Protein AF-A0A6A5ALV9-F1 (afdb_monomer_lite)

InterPro domains:
  IPR018783 Transcription factor, enhancer of yellow 2 [MF_03046] (26-113)
  IPR018783 Transcription factor, enhancer of yellow 2 [PF10163] (28-110)
  IPR018783 Transcription factor, enhancer of yellow 2 [PTHR12514] (19-112)
  IPR038212 Transcription factor EnY2 superfamily [G3DSA:1.10.246.140] (18-114)

pLDDT: mean 93.36, std 6.26, range [61.62, 98.62]

Organism: Aphanomyces astaci (NCBI:txid112090)

Secondary structure (DSSP, 8-state):
-HHHHHHHHHHHHHHHHHHHHHHHHHHHHHHHHHHHHTSHHHHHHHHHHHHHHHTSHHHHHHHHHHHHHHHH-GGG--HHHHHHHHHHHHHHTS-HHHHHHHHHHHHHHHHHT-

Foldseek 3Di:
DVVVVVVVVVVVVVVVVVVVVVVVVVVVVVLVVVCVVVVVVVVLVVVLVVVCVVVCLVVVLVVVLVVVCVVCPVVRDDPVNSCVVSVVVSVVPPDVVSVVVSVVSSVVVVVVVD

Structure (mmCIF, N/CA/C/O backbone):
data_AF-A0A6A5ALV9-F1
#
_entry.id   AF-A0A6A5ALV9-F1
#
loop_
_atom_site.group_PDB
_atom_site.id
_atom_site.type_symbol
_atom_site.label_atom_id
_atom_site.label_alt_id
_atom_site.label_comp_id
_atom_site.label_asym_id
_atom_site.label_entity_id
_atom_site.label_seq_id
_atom_site.pdbx_PDB_ins_code
_atom_site.Cartn_x
_atom_site.Cartn_y
_atom_site.Cartn_z
_atom_site.occupancy
_atom_site.B_iso_or_equiv
_atom_site.auth_seq_id
_atom_site.auth_comp_id
_atom_site.auth_asym_id
_atom_site.auth_atom_id
_atom_site.pdbx_PDB_model_num
ATOM 1 N N . MET A 1 1 ? -47.497 -22.832 -5.426 1.00 61.75 1 MET A N 1
ATOM 2 C CA . MET A 1 1 ? -47.108 -22.009 -4.255 1.00 61.75 1 MET A CA 1
ATOM 3 C C . MET A 1 1 ? -45.589 -21.918 -4.064 1.00 61.75 1 MET A C 1
ATOM 5 O O . MET A 1 1 ? -45.129 -20.893 -3.587 1.00 61.75 1 MET A O 1
ATOM 9 N N . GLU A 1 2 ? -44.817 -22.902 -4.531 1.00 77.50 2 GLU A N 1
ATOM 10 C CA . GLU A 1 2 ? -43.340 -22.968 -4.493 1.00 77.50 2 GLU A CA 1
ATOM 11 C C . GLU A 1 2 ? -42.603 -21.731 -5.063 1.00 77.50 2 GLU A C 1
ATOM 13 O O . GLU A 1 2 ? -41.775 -21.126 -4.389 1.00 77.50 2 GLU A O 1
ATOM 18 N N . ILE A 1 3 ? -42.945 -21.286 -6.281 1.00 79.44 3 ILE A N 1
ATOM 19 C CA . ILE A 1 3 ? -42.193 -20.230 -7.000 1.00 79.44 3 ILE A CA 1
ATOM 20 C C . ILE A 1 3 ? -42.217 -18.884 -6.255 1.00 79.44 3 ILE A C 1
ATOM 22 O O . ILE A 1 3 ? -41.217 -18.169 -6.204 1.00 79.44 3 ILE A O 1
ATOM 26 N N . ARG A 1 4 ? -43.349 -18.539 -5.627 1.00 81.81 4 ARG A N 1
ATOM 27 C CA . ARG A 1 4 ? -43.491 -17.291 -4.860 1.00 81.81 4 ARG A CA 1
ATOM 28 C C . ARG A 1 4 ? -42.594 -17.287 -3.621 1.00 81.81 4 ARG A C 1
ATOM 30 O O . ARG A 1 4 ? -42.054 -16.243 -3.271 1.00 81.81 4 ARG A O 1
ATOM 37 N N . TYR A 1 5 ? -42.415 -18.447 -2.991 1.00 82.12 5 TYR A N 1
ATOM 38 C CA . TYR A 1 5 ? -41.562 -18.613 -1.815 1.00 82.12 5 TYR A CA 1
ATOM 39 C C . TYR A 1 5 ? -40.080 -18.447 -2.171 1.00 82.12 5 TYR A C 1
ATOM 41 O O . TYR A 1 5 ? -39.352 -17.741 -1.475 1.00 82.12 5 TYR A O 1
ATOM 49 N N . VAL A 1 6 ? -39.658 -19.013 -3.308 1.00 84.38 6 VAL A N 1
ATOM 50 C CA . VAL A 1 6 ? -38.282 -18.894 -3.820 1.00 84.38 6 VAL A CA 1
ATOM 51 C C . VAL A 1 6 ? -37.928 -17.442 -4.157 1.00 84.38 6 VAL A C 1
ATOM 53 O O . VAL A 1 6 ? -36.862 -16.968 -3.771 1.00 84.38 6 VAL A O 1
ATOM 56 N N . ILE A 1 7 ? -38.830 -16.699 -4.813 1.00 88.69 7 ILE A N 1
ATOM 57 C CA . ILE A 1 7 ? -38.605 -15.278 -5.136 1.00 88.69 7 ILE A CA 1
ATOM 58 C C . ILE A 1 7 ? -38.481 -14.432 -3.860 1.00 88.69 7 ILE A C 1
ATOM 60 O O . ILE A 1 7 ? -37.583 -13.595 -3.762 1.00 88.69 7 ILE A O 1
ATOM 64 N N . ILE A 1 8 ? -39.342 -14.662 -2.863 1.00 87.88 8 ILE A N 1
ATOM 65 C CA . ILE A 1 8 ? -39.287 -13.943 -1.581 1.00 87.88 8 ILE A CA 1
ATOM 66 C C . ILE A 1 8 ? -37.971 -14.238 -0.841 1.00 87.88 8 ILE A C 1
ATOM 68 O O . ILE A 1 8 ? -37.340 -13.309 -0.338 1.00 87.88 8 ILE A O 1
ATOM 72 N N . LEU A 1 9 ? -37.520 -15.498 -0.820 1.00 85.06 9 LEU A N 1
ATOM 73 C CA . LEU A 1 9 ? -36.243 -15.895 -0.215 1.00 85.06 9 LEU A CA 1
ATOM 74 C C . LEU A 1 9 ? -35.040 -15.253 -0.918 1.00 85.06 9 LEU A C 1
ATOM 76 O O . LEU A 1 9 ? -34.176 -14.699 -0.245 1.00 85.06 9 LEU A O 1
ATOM 80 N N . LEU A 1 10 ? -34.993 -15.259 -2.254 1.00 86.25 10 LEU A N 1
ATOM 81 C CA . LEU A 1 10 ? -33.900 -14.636 -3.013 1.00 86.25 10 LEU A CA 1
ATOM 82 C C . LEU A 1 10 ? -33.815 -13.122 -2.776 1.00 86.25 10 LEU A C 1
ATOM 84 O O . LEU A 1 10 ? -32.721 -12.591 -2.581 1.00 86.25 10 LEU A O 1
ATOM 88 N N . LEU A 1 11 ? -34.956 -12.426 -2.733 1.00 90.31 11 LEU A N 1
ATOM 89 C CA . LEU A 1 11 ? -34.998 -10.995 -2.414 1.00 90.31 11 LEU A CA 1
ATOM 90 C C . LEU A 1 11 ? -34.563 -10.720 -0.970 1.00 90.31 11 LEU A C 1
ATOM 92 O O . LEU A 1 11 ? -33.827 -9.764 -0.726 1.00 90.31 11 LEU A O 1
ATOM 96 N N . ALA A 1 12 ? -34.974 -11.559 -0.016 1.00 90.50 12 ALA A N 1
ATOM 97 C CA . ALA A 1 12 ? -34.546 -11.446 1.375 1.00 90.50 12 ALA A CA 1
ATOM 98 C C . ALA A 1 12 ? -33.029 -11.657 1.526 1.00 90.50 12 ALA A C 1
ATOM 100 O O . ALA A 1 12 ? -32.377 -10.873 2.213 1.00 90.50 12 ALA A O 1
ATOM 101 N N . VAL A 1 13 ? -32.455 -12.649 0.836 1.00 88.12 13 VAL A N 1
ATOM 102 C CA . VAL A 1 13 ? -31.006 -12.915 0.820 1.00 88.12 13 VAL A CA 1
ATOM 103 C C . VAL A 1 13 ? -30.239 -11.765 0.171 1.00 88.12 13 VAL A C 1
ATOM 105 O O . VAL A 1 13 ? -29.276 -11.271 0.752 1.00 88.12 13 VAL A O 1
ATOM 108 N N . SER A 1 14 ? -30.681 -11.282 -0.993 1.00 91.56 14 SER A N 1
ATOM 109 C CA . SER A 1 14 ? -30.058 -10.138 -1.670 1.00 91.56 14 SER A CA 1
ATOM 110 C C . SER A 1 14 ? -30.093 -8.874 -0.800 1.00 91.56 14 SER A C 1
ATOM 112 O O . SER A 1 14 ? -29.088 -8.173 -0.670 1.00 91.56 14 SER A O 1
ATOM 114 N N . ARG A 1 15 ? -31.217 -8.620 -0.116 1.00 91.94 15 ARG A N 1
ATOM 115 C CA . ARG A 1 15 ? -31.358 -7.506 0.829 1.00 91.94 15 ARG A CA 1
ATOM 116 C C . ARG A 1 15 ? -30.451 -7.664 2.048 1.00 91.94 15 ARG A C 1
ATOM 118 O O . ARG A 1 15 ? -29.815 -6.691 2.443 1.00 91.94 15 ARG A O 1
ATOM 125 N N . ALA A 1 16 ? -30.376 -8.860 2.630 1.00 88.50 16 ALA A N 1
ATOM 126 C CA . ALA A 1 16 ? -29.496 -9.149 3.760 1.00 88.50 16 ALA A CA 1
ATOM 127 C C . ALA A 1 16 ? -28.020 -8.955 3.382 1.00 88.50 16 ALA A C 1
ATOM 129 O O . ALA A 1 16 ? -27.285 -8.298 4.118 1.00 88.50 16 ALA A O 1
ATOM 130 N N . TYR A 1 17 ? -27.618 -9.432 2.200 1.00 87.75 17 TYR A N 1
ATOM 131 C CA . TYR A 1 17 ? -26.286 -9.208 1.642 1.00 87.75 17 TYR A CA 1
ATOM 132 C C . TYR A 1 17 ? -25.993 -7.712 1.454 1.00 87.75 17 TYR A C 1
ATOM 134 O O . TYR A 1 17 ? -24.953 -7.224 1.891 1.00 87.75 17 TYR A O 1
ATOM 142 N N . GLY A 1 18 ? -26.936 -6.954 0.882 1.00 88.94 18 GLY A N 1
ATOM 143 C CA . GLY A 1 18 ? -26.812 -5.502 0.736 1.00 88.94 18 GLY A CA 1
ATOM 144 C C . GLY A 1 18 ? -26.663 -4.776 2.078 1.00 88.94 18 GLY A C 1
ATOM 145 O O . GLY A 1 18 ? -25.807 -3.908 2.220 1.00 88.94 18 GLY A O 1
ATOM 146 N N . GLN A 1 19 ? -27.440 -5.164 3.093 1.00 87.38 19 GLN A N 1
ATOM 147 C CA . GLN A 1 19 ? -27.332 -4.594 4.440 1.00 87.38 19 GLN A CA 1
ATOM 148 C C . GLN A 1 19 ? -26.020 -4.957 5.144 1.00 87.38 19 GLN A C 1
ATOM 150 O O . GLN A 1 19 ? -25.473 -4.134 5.873 1.00 87.38 19 GLN A O 1
ATOM 155 N N . GLN A 1 20 ? -25.521 -6.183 4.963 1.00 88.44 20 GLN A N 1
ATOM 156 C CA . GLN A 1 20 ? -24.223 -6.594 5.495 1.00 88.44 20 GLN A CA 1
ATOM 157 C C . GLN A 1 20 ? -23.096 -5.783 4.857 1.00 88.44 20 GLN A C 1
ATOM 159 O O . GLN A 1 20 ? -22.292 -5.206 5.579 1.00 88.44 20 GLN A O 1
ATOM 164 N N . LYS A 1 21 ? -23.109 -5.640 3.529 1.00 90.62 21 LYS A N 1
ATOM 165 C CA . LYS A 1 21 ? -22.128 -4.833 2.802 1.00 90.62 21 LYS A CA 1
ATOM 166 C C . LYS A 1 21 ? -22.086 -3.383 3.296 1.00 90.62 21 LYS A C 1
ATOM 168 O O . LYS A 1 21 ? -21.003 -2.866 3.543 1.00 90.62 21 LYS A O 1
ATOM 173 N N . LEU A 1 22 ? -23.249 -2.757 3.498 1.00 91.81 22 LEU A N 1
ATOM 174 C CA . LEU A 1 22 ? -23.333 -1.391 4.032 1.00 91.81 22 LEU A CA 1
ATOM 175 C C . LEU A 1 22 ? -22.745 -1.282 5.446 1.00 91.81 22 LEU A C 1
ATOM 177 O O . LEU A 1 22 ? -22.014 -0.339 5.733 1.00 91.81 22 LEU A O 1
ATOM 181 N N . ARG A 1 23 ? -23.024 -2.253 6.325 1.00 91.69 23 ARG A N 1
ATOM 182 C CA . ARG A 1 23 ? -22.420 -2.293 7.668 1.00 91.69 23 ARG A CA 1
ATOM 183 C C . ARG A 1 23 ? -20.904 -2.453 7.602 1.00 91.69 23 ARG A C 1
ATOM 185 O O . ARG A 1 23 ? -20.194 -1.744 8.306 1.00 91.69 23 ARG A O 1
ATOM 192 N N . ASP A 1 24 ? -20.406 -3.335 6.740 1.00 92.56 24 ASP A N 1
ATOM 193 C CA . ASP A 1 24 ? -18.967 -3.545 6.564 1.00 92.56 24 ASP A CA 1
ATOM 194 C C . ASP A 1 24 ? -18.272 -2.274 6.047 1.00 92.56 24 ASP A C 1
ATOM 196 O O . ASP A 1 24 ? -17.162 -1.955 6.470 1.00 92.56 24 ASP A O 1
ATOM 200 N N . GLU A 1 25 ? -18.919 -1.529 5.146 1.00 94.31 25 GLU A N 1
ATOM 201 C CA . GLU A 1 25 ? -18.439 -0.232 4.654 1.00 94.31 25 GLU A CA 1
ATOM 202 C C . GL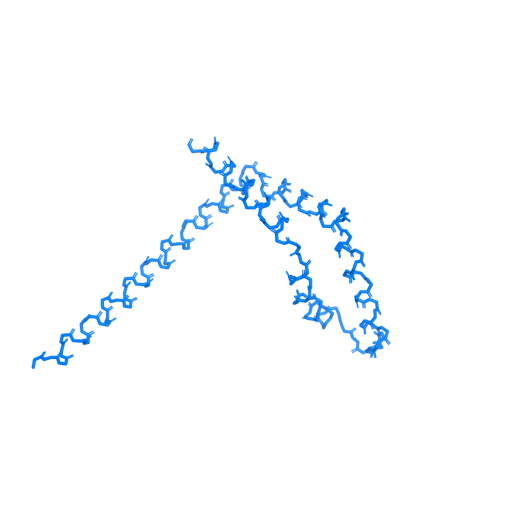U A 1 25 ? -18.400 0.820 5.773 1.00 94.31 25 GLU A C 1
ATOM 204 O O . GLU A 1 25 ? -17.366 1.462 5.959 1.00 94.31 25 GLU A O 1
ATOM 209 N N . GLN A 1 26 ? -19.456 0.923 6.586 1.00 93.50 26 GLN A N 1
ATOM 210 C CA . GLN A 1 26 ? -19.512 1.835 7.738 1.00 93.50 26 GLN A CA 1
ATOM 211 C C . GLN A 1 26 ? -18.435 1.531 8.788 1.00 93.50 26 GLN A C 1
ATOM 213 O O . GLN A 1 26 ? -17.806 2.443 9.333 1.00 93.50 26 GLN A O 1
ATOM 218 N N . VAL A 1 27 ? -18.185 0.249 9.068 1.00 92.06 27 VAL A N 1
ATOM 219 C CA . VAL A 1 27 ? -17.123 -0.171 9.993 1.00 92.06 27 VAL A CA 1
ATOM 220 C C . VAL A 1 27 ? -15.749 0.205 9.436 1.00 92.06 27 VAL A C 1
ATOM 222 O O . VAL A 1 27 ? -14.926 0.766 10.161 1.00 92.06 27 VAL A O 1
ATOM 225 N N . LYS A 1 28 ? -15.500 -0.045 8.144 1.00 92.56 28 LYS A N 1
ATOM 226 C CA . LYS A 1 28 ? -14.241 0.339 7.482 1.00 92.56 28 LYS A CA 1
ATOM 227 C C . LYS A 1 28 ? -14.006 1.844 7.521 1.00 92.56 28 LYS A C 1
ATOM 229 O O . LYS A 1 28 ? -12.883 2.270 7.784 1.00 92.56 28 LYS A O 1
ATOM 234 N N . GLU A 1 29 ? -15.042 2.636 7.266 1.00 95.00 29 GLU A N 1
ATOM 235 C CA . GLU A 1 29 ? -14.964 4.094 7.309 1.00 95.00 29 GLU A CA 1
ATOM 236 C C . GLU A 1 29 ? -14.630 4.588 8.718 1.00 95.00 29 GLU A C 1
ATOM 238 O O . GLU A 1 29 ? -13.679 5.350 8.888 1.00 95.00 29 GLU A O 1
ATOM 243 N N . THR A 1 30 ? -15.317 4.060 9.733 1.00 93.94 30 THR A N 1
ATOM 244 C CA . THR A 1 30 ? -15.071 4.388 11.146 1.00 93.94 30 THR A CA 1
ATOM 245 C C . THR A 1 30 ? -13.633 4.065 11.564 1.00 93.94 30 THR A C 1
ATOM 247 O O . THR A 1 30 ? -12.957 4.886 12.185 1.00 93.94 30 THR A O 1
ATOM 250 N N . ILE A 1 31 ? -13.128 2.886 11.184 1.00 94.00 31 ILE A N 1
ATOM 251 C CA . ILE A 1 31 ? -11.738 2.477 11.437 1.00 94.00 31 ILE A CA 1
ATOM 252 C C . ILE A 1 31 ? -10.754 3.426 10.744 1.00 94.00 31 ILE A C 1
ATOM 254 O O . ILE A 1 31 ? -9.794 3.881 11.366 1.00 94.00 31 ILE A O 1
ATOM 258 N N . ASN A 1 32 ? -10.977 3.736 9.463 1.00 94.38 32 ASN A N 1
ATOM 259 C CA . ASN A 1 32 ? -10.098 4.625 8.706 1.00 94.38 32 ASN A CA 1
ATOM 260 C C . ASN A 1 32 ? -10.088 6.041 9.296 1.00 94.38 32 ASN A C 1
ATOM 262 O O . ASN A 1 32 ? -9.015 6.628 9.400 1.00 94.38 32 ASN A O 1
ATOM 266 N N . GLN A 1 33 ? -11.240 6.561 9.726 1.00 95.94 33 GLN A N 1
ATOM 267 C CA . GLN A 1 33 ? -11.326 7.869 10.371 1.00 95.94 33 GLN A CA 1
ATOM 268 C C . GLN A 1 33 ? -10.502 7.900 11.661 1.00 95.94 33 GLN A C 1
ATOM 270 O O . GLN A 1 33 ? -9.646 8.766 11.826 1.00 95.94 33 GLN A O 1
ATOM 275 N N . LYS A 1 34 ? -10.660 6.884 12.514 1.00 95.00 34 LYS A N 1
ATOM 276 C CA . LYS A 1 34 ? -9.903 6.754 13.763 1.00 95.00 34 LYS A CA 1
ATOM 277 C C . LYS A 1 34 ? -8.391 6.689 13.537 1.00 95.00 34 LYS A C 1
ATOM 279 O O . LYS A 1 34 ? -7.637 7.324 14.265 1.00 95.00 34 LYS A O 1
ATOM 284 N N . LEU A 1 35 ? -7.948 5.945 12.520 1.00 95.38 35 LEU A N 1
ATOM 285 C CA . LEU A 1 35 ? -6.534 5.861 12.133 1.00 95.38 35 LEU A CA 1
ATOM 286 C C . LEU A 1 35 ? -5.985 7.197 11.609 1.00 95.38 35 LEU A C 1
ATOM 288 O O . LEU A 1 35 ? -4.800 7.476 11.776 1.00 95.38 35 LEU A O 1
ATOM 292 N N . ILE A 1 36 ? -6.810 7.998 10.929 1.00 96.69 36 ILE A N 1
ATOM 293 C CA . ILE A 1 36 ? -6.416 9.320 10.426 1.00 96.69 36 ILE A CA 1
ATOM 294 C C . ILE A 1 36 ? -6.290 10.305 11.587 1.00 96.69 36 ILE A C 1
ATOM 296 O O . ILE A 1 36 ? -5.251 10.945 11.725 1.00 96.69 36 ILE A O 1
ATOM 300 N N . GLU A 1 37 ? -7.324 10.412 12.419 1.00 96.38 37 GLU A N 1
ATOM 301 C CA . GLU A 1 37 ? -7.399 11.397 13.503 1.00 96.38 37 GLU A CA 1
ATOM 302 C C . GLU A 1 37 ? -6.336 11.172 14.580 1.00 96.38 37 GLU A C 1
ATOM 304 O O . GLU A 1 37 ? -5.806 12.134 15.130 1.00 96.38 37 GLU A O 1
ATOM 309 N N . SER A 1 38 ? -5.968 9.916 14.846 1.00 96.56 38 SER A N 1
ATOM 310 C CA . SER A 1 38 ? -4.885 9.587 15.778 1.00 96.56 38 SER A CA 1
ATOM 311 C C . SER A 1 38 ? -3.480 9.805 15.202 1.00 96.56 38 SER A C 1
ATOM 313 O O . SER A 1 38 ? -2.498 9.682 15.932 1.00 96.56 38 SER A O 1
ATOM 315 N N . GLY A 1 39 ? -3.354 10.061 13.895 1.00 96.69 39 GLY A N 1
ATOM 316 C CA . GLY A 1 39 ? -2.072 10.075 13.182 1.00 96.69 39 GLY A CA 1
ATOM 317 C C . GLY A 1 39 ? -1.470 8.683 12.933 1.00 96.69 39 GLY A C 1
ATOM 318 O O . GLY A 1 39 ? -0.438 8.562 12.268 1.00 96.69 39 GLY A O 1
ATOM 319 N N . GLU A 1 40 ? -2.123 7.616 13.399 1.00 97.25 40 GLU A N 1
ATOM 320 C CA . GLU A 1 40 ? -1.633 6.240 13.290 1.00 97.25 40 GLU A CA 1
ATOM 321 C C . GLU A 1 40 ? -1.479 5.791 11.834 1.00 97.25 40 GLU A C 1
ATOM 323 O O . GLU A 1 40 ? -0.550 5.060 11.492 1.00 97.25 40 GLU A O 1
ATOM 328 N N . LYS A 1 41 ? -2.342 6.280 10.938 1.00 96.62 41 LYS A N 1
ATOM 329 C CA . LYS A 1 41 ? -2.251 6.006 9.500 1.00 96.62 41 LYS A CA 1
ATOM 330 C C . LYS A 1 41 ? -0.897 6.407 8.920 1.00 96.62 41 LYS A C 1
ATOM 332 O O . LYS A 1 41 ? -0.344 5.663 8.111 1.00 96.62 41 LYS A O 1
ATOM 337 N N . GLU A 1 42 ? -0.370 7.563 9.314 1.00 98.00 42 GLU A N 1
ATOM 338 C CA . GLU A 1 42 ? 0.912 8.046 8.800 1.00 98.00 42 GLU A CA 1
ATOM 339 C C . GLU A 1 42 ? 2.078 7.262 9.413 1.00 98.00 42 GLU A C 1
ATOM 341 O O . GLU A 1 42 ? 3.002 6.864 8.705 1.00 98.00 42 GLU A O 1
ATOM 346 N N . ARG A 1 43 ? 1.976 6.904 10.700 1.00 98.19 43 ARG A N 1
ATOM 347 C CA . ARG A 1 43 ? 2.938 6.010 11.362 1.00 98.19 43 ARG A CA 1
ATOM 348 C C . ARG A 1 43 ? 3.011 4.640 10.680 1.00 98.19 43 ARG A C 1
ATOM 350 O O . ARG A 1 43 ? 4.100 4.147 10.391 1.00 98.19 43 ARG A O 1
ATOM 357 N N . LEU A 1 44 ? 1.861 4.030 10.384 1.00 98.12 44 LEU A N 1
ATOM 358 C CA . LEU A 1 44 ? 1.774 2.742 9.689 1.00 98.12 44 LEU A CA 1
ATOM 359 C C . LEU A 1 44 ? 2.315 2.822 8.257 1.00 98.12 44 LEU A C 1
ATOM 361 O O . LEU A 1 44 ? 2.979 1.890 7.805 1.00 98.12 44 LEU A O 1
ATOM 365 N N . LYS A 1 45 ? 2.069 3.930 7.548 1.00 98.00 45 LYS A N 1
ATOM 366 C CA . LYS A 1 45 ? 2.651 4.175 6.222 1.00 98.00 45 LYS A CA 1
ATOM 367 C C . LYS A 1 45 ? 4.173 4.208 6.260 1.00 98.00 45 LYS A C 1
ATOM 369 O O . LYS A 1 45 ? 4.797 3.586 5.403 1.00 98.00 45 LYS A O 1
ATOM 374 N N . GLU A 1 46 ? 4.760 4.899 7.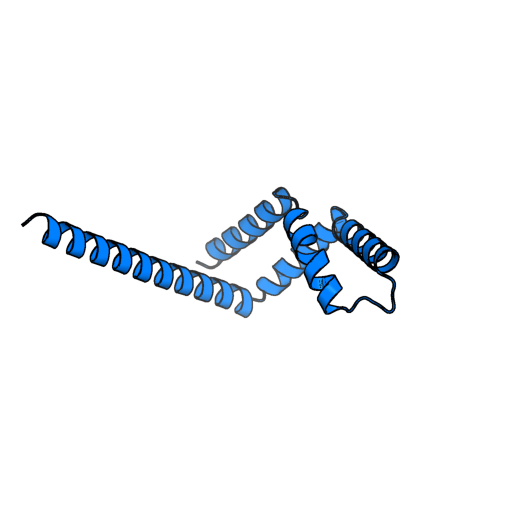233 1.00 98.50 46 GLU A N 1
ATOM 375 C CA . GLU A 1 46 ? 6.216 4.983 7.359 1.00 98.50 46 GLU A CA 1
ATOM 376 C C . GLU A 1 46 ? 6.828 3.617 7.697 1.00 98.50 46 GLU A C 1
ATOM 378 O O . GLU A 1 46 ? 7.782 3.193 7.048 1.00 98.50 46 GLU A O 1
ATOM 383 N N . ILE A 1 47 ? 6.214 2.861 8.614 1.00 98.44 47 ILE A N 1
ATOM 384 C CA . ILE A 1 47 ? 6.638 1.486 8.931 1.00 98.44 47 ILE A CA 1
ATOM 385 C C . ILE A 1 47 ? 6.580 0.590 7.686 1.00 98.44 47 ILE A C 1
AT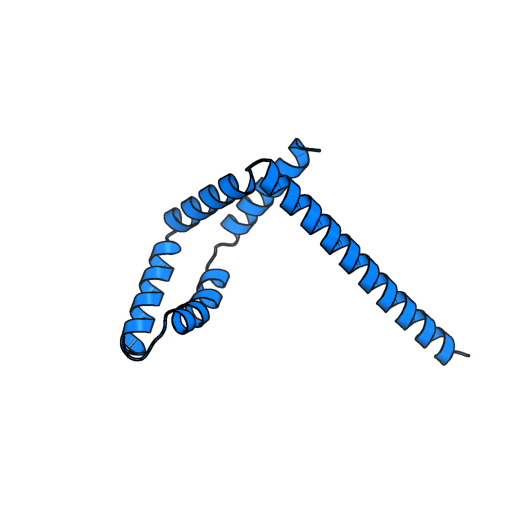OM 387 O O . ILE A 1 47 ? 7.530 -0.139 7.396 1.00 98.44 47 ILE A O 1
ATOM 391 N N . LEU A 1 48 ? 5.479 0.641 6.927 1.00 98.44 48 LEU A N 1
ATOM 392 C CA . LEU A 1 48 ? 5.346 -0.127 5.690 1.00 98.44 48 LEU A CA 1
ATOM 393 C C . LEU A 1 48 ? 6.424 0.275 4.678 1.00 98.44 48 LEU A C 1
ATOM 395 O O . LEU A 1 48 ? 7.050 -0.591 4.070 1.00 98.44 48 LEU A O 1
ATOM 399 N N . ARG A 1 49 ? 6.669 1.579 4.509 1.00 98.38 49 ARG A N 1
ATOM 400 C CA . ARG A 1 49 ? 7.703 2.095 3.609 1.00 98.38 49 ARG A CA 1
ATOM 401 C C . ARG A 1 49 ? 9.084 1.561 3.984 1.00 98.38 49 ARG A C 1
ATOM 403 O O . ARG A 1 49 ? 9.791 1.100 3.092 1.00 98.38 49 ARG A O 1
ATOM 410 N N . GLN A 1 50 ? 9.449 1.590 5.265 1.00 98.62 50 GLN A N 1
ATOM 411 C CA . GLN A 1 50 ? 10.722 1.057 5.759 1.00 98.62 50 GLN A CA 1
ATOM 412 C C . GLN A 1 50 ? 10.847 -0.436 5.459 1.00 98.62 50 GLN A C 1
ATOM 414 O O . GLN A 1 50 ? 11.804 -0.847 4.809 1.00 98.62 50 GLN A O 1
ATOM 419 N N . LYS A 1 51 ? 9.823 -1.230 5.785 1.00 98.50 51 LYS A N 1
ATOM 420 C CA . LYS A 1 51 ? 9.813 -2.676 5.512 1.00 98.50 51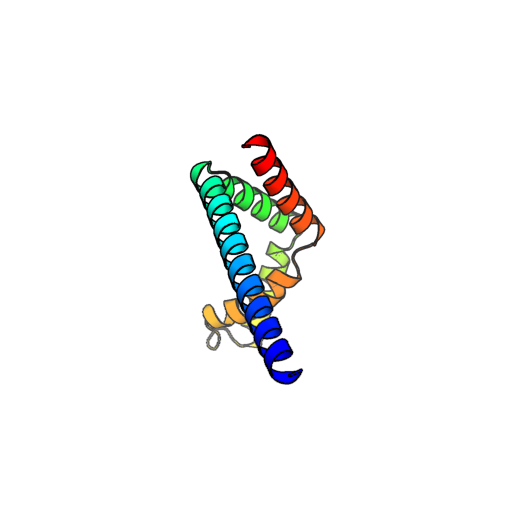 LYS A CA 1
ATOM 421 C C . LYS A 1 51 ? 9.952 -3.009 4.027 1.00 98.50 51 LYS A C 1
ATOM 423 O O . LYS A 1 51 ? 10.667 -3.942 3.680 1.00 98.50 51 LYS A O 1
ATOM 428 N N . LEU A 1 52 ? 9.294 -2.249 3.146 1.00 98.44 52 LEU A N 1
ATOM 429 C CA . LEU A 1 52 ? 9.406 -2.425 1.691 1.00 98.44 52 LEU A CA 1
ATOM 430 C C . LEU A 1 52 ? 10.786 -2.024 1.144 1.00 98.44 52 LEU A C 1
ATOM 432 O O . LEU A 1 52 ? 11.205 -2.517 0.097 1.00 98.44 52 LEU A O 1
ATOM 436 N N . VAL A 1 53 ? 11.498 -1.120 1.818 1.00 98.38 53 VAL A N 1
ATOM 437 C CA . VAL A 1 53 ? 12.899 -0.819 1.497 1.00 98.38 53 VAL A CA 1
ATOM 438 C C . VAL A 1 53 ? 13.800 -1.950 1.987 1.00 98.38 53 VAL A C 1
ATOM 440 O O . VAL A 1 53 ? 14.581 -2.480 1.206 1.00 98.38 53 VAL A O 1
ATOM 443 N N . GLU A 1 54 ? 13.656 -2.355 3.247 1.00 98.19 54 GLU A N 1
ATOM 444 C CA . GLU A 1 54 ? 14.491 -3.370 3.898 1.00 98.19 54 GLU A CA 1
ATOM 445 C C . GLU A 1 54 ? 14.398 -4.743 3.229 1.00 98.19 54 GLU A C 1
ATOM 447 O O . GLU A 1 54 ? 15.407 -5.429 3.092 1.00 98.19 54 GLU A O 1
ATOM 452 N N . CYS A 1 55 ? 13.209 -5.145 2.768 1.00 97.75 55 CYS A N 1
ATOM 453 C CA . CYS A 1 55 ? 13.038 -6.414 2.057 1.00 97.75 55 CYS A CA 1
ATOM 454 C C . CYS A 1 55 ? 13.447 -6.355 0.574 1.00 97.75 55 CYS A C 1
ATOM 456 O O . CYS A 1 55 ? 13.305 -7.350 -0.134 1.00 97.75 55 CYS A O 1
ATOM 458 N N . GLY A 1 56 ? 13.923 -5.203 0.088 1.00 98.31 56 GLY A N 1
ATOM 459 C CA . GLY A 1 56 ? 14.371 -5.012 -1.293 1.00 98.31 56 GLY A CA 1
ATOM 460 C C . GLY A 1 56 ? 13.255 -4.764 -2.314 1.00 98.31 56 GLY A C 1
ATOM 461 O O . GLY A 1 56 ? 13.551 -4.542 -3.489 1.00 98.31 56 GLY A O 1
ATOM 462 N N . TRP A 1 57 ? 11.981 -4.729 -1.900 1.00 98.44 57 TRP A N 1
ATOM 463 C CA . TRP A 1 57 ? 10.843 -4.515 -2.807 1.00 98.44 57 TRP A CA 1
ATOM 464 C C . TRP A 1 57 ? 10.969 -3.206 -3.596 1.00 98.44 57 TRP A C 1
ATOM 466 O O . TRP A 1 57 ? 10.715 -3.172 -4.800 1.00 98.44 57 TRP A O 1
ATOM 476 N N . ARG A 1 58 ? 11.410 -2.119 -2.946 1.00 97.56 58 ARG A N 1
ATOM 477 C CA . ARG A 1 58 ? 11.585 -0.819 -3.619 1.00 97.56 58 ARG A CA 1
ATOM 478 C C . ARG A 1 58 ? 12.599 -0.897 -4.763 1.00 97.56 58 ARG A C 1
ATOM 480 O O . ARG A 1 58 ? 12.380 -0.286 -5.811 1.00 97.56 58 ARG A O 1
ATOM 487 N N . ASP A 1 59 ? 13.692 -1.624 -4.562 1.00 97.94 59 ASP A N 1
ATOM 488 C CA . ASP A 1 59 ? 14.738 -1.770 -5.570 1.00 97.94 59 ASP A CA 1
ATOM 489 C C . ASP A 1 59 ? 14.299 -2.708 -6.696 1.00 97.94 59 ASP A C 1
ATOM 491 O O . ASP A 1 59 ? 14.519 -2.380 -7.863 1.00 97.94 59 ASP A O 1
ATOM 495 N N . GLU A 1 60 ? 13.588 -3.798 -6.380 1.00 97.44 60 GLU A N 1
ATOM 496 C CA . GLU A 1 60 ? 12.950 -4.665 -7.382 1.00 97.44 60 GLU A CA 1
ATOM 497 C C . GLU A 1 60 ? 12.022 -3.852 -8.294 1.00 97.44 60 GLU A C 1
ATOM 499 O O . GLU A 1 60 ? 12.154 -3.904 -9.519 1.00 97.44 60 GLU A O 1
ATOM 504 N N . MET A 1 61 ? 11.126 -3.044 -7.714 1.00 97.19 61 MET A N 1
ATOM 505 C CA . MET A 1 61 ? 10.203 -2.220 -8.497 1.00 97.19 61 MET A CA 1
ATOM 506 C C . MET A 1 61 ? 10.947 -1.203 -9.349 1.00 97.19 61 MET A C 1
ATOM 508 O O . MET A 1 61 ? 10.644 -1.059 -10.529 1.00 97.19 61 MET A O 1
ATOM 512 N N . ARG A 1 62 ? 11.974 -0.546 -8.799 1.00 96.38 62 ARG A N 1
ATOM 513 C CA . ARG A 1 62 ? 12.798 0.402 -9.557 1.00 96.38 62 ARG A CA 1
ATOM 514 C C . ARG A 1 62 ? 13.499 -0.260 -10.744 1.00 96.38 62 ARG A C 1
ATOM 516 O O . ARG A 1 62 ? 13.594 0.361 -11.801 1.00 96.38 62 ARG A O 1
ATOM 523 N N . MET A 1 63 ? 14.024 -1.474 -10.578 1.00 97.00 63 MET A N 1
ATOM 524 C CA . MET A 1 63 ? 14.641 -2.224 -11.676 1.00 97.00 63 MET A CA 1
ATOM 525 C C . MET A 1 63 ? 13.605 -2.588 -12.737 1.00 97.00 63 MET A C 1
ATOM 527 O O . MET A 1 63 ? 13.839 -2.346 -13.918 1.00 97.00 63 MET A O 1
ATOM 531 N N . TYR A 1 64 ? 12.432 -3.063 -12.320 1.00 95.94 64 TYR A N 1
ATOM 532 C CA . TYR A 1 64 ? 11.342 -3.387 -13.234 1.00 95.94 64 TYR A CA 1
ATOM 533 C C . TYR A 1 64 ? 10.869 -2.166 -14.042 1.00 95.94 64 TYR A C 1
ATOM 535 O O . TYR A 1 64 ? 10.752 -2.256 -15.263 1.00 95.94 64 TYR A O 1
ATOM 543 N N . CYS A 1 65 ? 10.716 -0.994 -13.408 1.00 95.25 65 CYS A N 1
ATOM 544 C CA . CYS A 1 65 ? 10.434 0.266 -14.110 1.00 95.25 65 CYS A CA 1
ATOM 545 C C . CYS A 1 65 ? 11.453 0.546 -15.221 1.00 95.25 65 CYS A C 1
ATOM 547 O O . CYS A 1 65 ? 11.084 0.920 -16.332 1.00 95.25 65 CYS A O 1
ATOM 549 N N . LYS A 1 66 ? 12.749 0.402 -14.914 1.00 95.06 66 LYS A N 1
ATOM 550 C CA . LYS A 1 66 ? 13.831 0.693 -15.864 1.00 95.06 66 LYS A CA 1
ATOM 551 C C . LYS A 1 66 ? 13.796 -0.248 -17.062 1.00 95.06 66 LYS A C 1
ATOM 553 O O . LYS A 1 66 ? 13.968 0.217 -18.186 1.00 95.06 66 LYS A O 1
ATOM 558 N N . GLU A 1 67 ? 13.547 -1.535 -16.835 1.00 94.75 67 GLU A N 1
ATOM 559 C CA . GLU A 1 67 ? 13.431 -2.510 -17.922 1.00 94.75 67 GLU A CA 1
ATOM 560 C C . GLU A 1 67 ? 12.208 -2.238 -18.805 1.00 94.75 67 GLU A C 1
ATOM 562 O O . GLU A 1 67 ? 12.314 -2.331 -20.028 1.00 94.75 67 GLU A O 1
ATOM 567 N N . LEU A 1 68 ? 11.079 -1.810 -18.228 1.00 93.50 68 LEU A N 1
ATOM 568 C CA . LEU A 1 68 ? 9.904 -1.396 -19.003 1.00 93.50 68 LEU A CA 1
ATOM 569 C C . LEU A 1 68 ? 10.201 -0.187 -19.896 1.00 93.50 68 LEU A C 1
ATOM 571 O O . LEU A 1 68 ? 9.916 -0.233 -21.092 1.00 93.50 68 LEU A O 1
ATOM 575 N N . ILE A 1 69 ? 10.827 0.860 -19.346 1.00 94.19 69 ILE A N 1
ATOM 576 C CA . ILE A 1 69 ? 11.219 2.057 -20.111 1.00 94.19 69 ILE A CA 1
ATOM 577 C C . ILE A 1 69 ? 12.183 1.681 -21.239 1.00 94.19 69 ILE A C 1
ATOM 579 O O . ILE A 1 69 ? 12.030 2.140 -22.368 1.00 94.19 69 ILE A O 1
ATOM 583 N N . LYS A 1 70 ? 13.164 0.819 -20.954 1.00 93.88 70 LYS A N 1
ATOM 584 C CA . LYS A 1 70 ? 14.137 0.353 -21.947 1.00 93.88 70 LYS A CA 1
ATOM 585 C C . LYS A 1 70 ? 13.483 -0.474 -23.057 1.00 93.88 70 LYS A C 1
ATOM 587 O O . LYS A 1 70 ? 13.877 -0.344 -24.210 1.00 93.88 70 LYS A O 1
ATOM 592 N N . THR A 1 71 ? 12.505 -1.310 -22.713 1.00 92.31 71 THR A N 1
ATOM 593 C CA . THR A 1 71 ? 11.829 -2.208 -23.661 1.00 92.31 71 THR A CA 1
ATOM 594 C C . THR A 1 71 ? 10.833 -1.463 -24.544 1.00 92.31 71 THR A C 1
ATOM 596 O O . THR A 1 71 ? 10.778 -1.721 -25.743 1.00 92.31 71 THR A O 1
ATOM 599 N N . LYS A 1 72 ? 10.054 -0.534 -23.973 1.00 90.06 72 LYS A N 1
ATOM 600 C CA . LYS A 1 72 ? 9.052 0.242 -24.723 1.00 90.06 72 LYS A CA 1
ATOM 601 C C . LYS A 1 72 ? 9.649 1.459 -25.443 1.00 90.06 72 LYS A C 1
ATOM 603 O O . LYS A 1 72 ? 9.111 1.878 -26.460 1.00 90.06 72 LYS A O 1
ATOM 608 N N . GLY A 1 73 ? 10.775 1.983 -24.958 1.00 89.62 73 GLY A N 1
ATOM 609 C CA . GLY A 1 73 ? 11.392 3.219 -25.439 1.00 89.62 73 GLY A CA 1
ATOM 610 C C . GLY A 1 73 ? 10.902 4.434 -24.649 1.00 89.62 73 GLY A C 1
ATOM 611 O O . GLY A 1 73 ? 9.708 4.589 -24.403 1.00 89.62 73 GLY A O 1
ATOM 612 N N . ILE A 1 74 ? 11.833 5.306 -24.250 1.00 87.19 74 ILE A N 1
ATOM 613 C CA . ILE A 1 74 ? 11.546 6.440 -23.356 1.00 87.19 74 ILE A CA 1
ATOM 614 C C . ILE A 1 74 ? 10.547 7.442 -23.950 1.00 87.19 74 ILE A C 1
ATOM 616 O O . ILE A 1 74 ? 9.734 7.989 -23.217 1.00 87.19 74 ILE A O 1
ATOM 620 N N . ASP A 1 75 ? 10.560 7.620 -25.272 1.00 89.31 75 ASP A N 1
ATOM 621 C CA . ASP A 1 75 ? 9.677 8.560 -25.974 1.00 89.31 75 ASP A CA 1
ATOM 622 C C . ASP A 1 75 ? 8.269 7.993 -26.231 1.00 89.31 75 ASP A C 1
ATOM 624 O O . ASP A 1 75 ? 7.401 8.700 -26.733 1.00 89.31 75 ASP A O 1
ATOM 628 N N . GLN A 1 76 ? 8.046 6.709 -25.930 1.00 88.38 76 GLN A N 1
ATOM 629 C CA . GLN A 1 76 ? 6.815 5.978 -26.258 1.00 88.38 76 GLN A CA 1
ATOM 630 C C . GLN A 1 76 ? 6.001 5.580 -25.022 1.00 88.38 76 GLN A C 1
ATOM 632 O O . GLN A 1 76 ? 4.963 4.938 -25.161 1.00 88.38 76 GLN A O 1
ATOM 637 N N . ILE A 1 77 ? 6.471 5.911 -23.817 1.00 90.44 77 ILE A N 1
ATOM 638 C CA . ILE A 1 77 ? 5.851 5.481 -22.564 1.00 90.44 77 ILE A CA 1
ATOM 639 C C . ILE A 1 77 ? 5.549 6.679 -21.667 1.00 90.44 77 ILE A C 1
ATOM 641 O O . ILE A 1 77 ? 6.423 7.501 -21.384 1.00 90.44 77 ILE A O 1
ATOM 645 N N . THR A 1 78 ? 4.306 6.781 -21.203 1.00 93.69 78 THR A N 1
ATOM 646 C CA . THR A 1 78 ? 3.903 7.812 -20.244 1.00 93.69 78 THR A CA 1
ATOM 647 C C . THR A 1 78 ? 4.071 7.329 -18.802 1.00 93.69 78 THR A C 1
ATOM 649 O O . THR A 1 78 ? 4.304 6.149 -18.527 1.00 93.69 78 THR A O 1
ATOM 652 N N . VAL A 1 79 ? 3.960 8.254 -17.845 1.00 92.94 79 VAL A N 1
ATOM 653 C CA . VAL A 1 79 ? 3.943 7.900 -16.417 1.00 92.94 79 VAL A CA 1
ATOM 654 C C . VAL A 1 79 ? 2.722 7.045 -16.083 1.00 92.94 79 VAL A C 1
ATOM 656 O O . VAL A 1 79 ? 2.854 6.104 -15.305 1.00 92.94 79 VAL A O 1
ATOM 659 N N . ASP A 1 80 ? 1.571 7.328 -16.690 1.00 94.50 80 ASP A N 1
ATOM 660 C CA . ASP A 1 80 ? 0.342 6.571 -16.450 1.00 94.50 80 ASP A CA 1
ATOM 661 C C . ASP A 1 80 ? 0.480 5.132 -16.968 1.00 94.50 80 ASP A C 1
ATOM 663 O O . ASP A 1 80 ? 0.212 4.193 -16.220 1.00 94.50 80 ASP A O 1
ATOM 667 N N . ASP A 1 81 ? 1.054 4.941 -18.164 1.00 92.62 81 ASP A N 1
ATOM 668 C CA . ASP A 1 81 ? 1.361 3.601 -18.690 1.00 92.62 81 ASP A CA 1
ATOM 669 C C . ASP A 1 81 ? 2.303 2.827 -17.758 1.00 92.62 81 ASP A C 1
ATOM 671 O O . ASP A 1 81 ? 2.153 1.623 -17.545 1.00 92.62 81 ASP A O 1
ATOM 675 N N . LEU A 1 82 ? 3.300 3.511 -17.185 1.00 93.12 82 LEU A N 1
ATOM 676 C CA . LEU A 1 82 ? 4.201 2.909 -16.206 1.00 93.12 82 LEU A CA 1
ATOM 677 C C . LEU A 1 82 ? 3.451 2.495 -14.939 1.00 93.12 82 LEU A C 1
ATOM 679 O O . LEU A 1 82 ? 3.658 1.388 -14.442 1.00 93.12 82 LEU A O 1
ATOM 683 N N . VAL A 1 83 ? 2.591 3.360 -14.403 1.00 94.56 83 VAL A N 1
ATOM 684 C CA . VAL A 1 83 ? 1.795 3.057 -13.208 1.00 94.56 83 VAL A CA 1
ATOM 685 C C . VAL A 1 83 ? 0.905 1.843 -13.453 1.00 94.56 83 VAL A C 1
ATOM 687 O O . VAL A 1 83 ? 0.885 0.945 -12.605 1.00 94.56 83 VAL A O 1
ATOM 690 N N . ASP A 1 84 ? 0.234 1.777 -14.598 1.00 95.50 84 ASP A N 1
ATOM 691 C CA . ASP A 1 84 ? -0.659 0.673 -14.950 1.00 95.50 84 ASP A CA 1
ATOM 692 C C . ASP A 1 84 ? 0.086 -0.664 -15.063 1.00 95.50 84 ASP A C 1
ATOM 694 O O . ASP A 1 84 ? -0.401 -1.688 -14.582 1.00 95.50 84 ASP A O 1
ATOM 698 N N . GLU A 1 85 ? 1.308 -0.657 -15.597 1.00 92.75 85 GLU A N 1
ATOM 699 C CA . GLU A 1 85 ? 2.140 -1.859 -15.744 1.00 92.75 85 GLU A CA 1
ATOM 700 C C . GLU A 1 85 ? 2.800 -2.296 -14.425 1.00 92.75 85 GLU A C 1
ATOM 702 O O . GLU A 1 85 ? 2.872 -3.482 -14.091 1.00 92.75 85 GLU A O 1
ATOM 707 N N . ILE A 1 86 ? 3.292 -1.343 -13.629 1.00 95.50 86 ILE A N 1
ATOM 708 C CA . ILE A 1 86 ? 4.050 -1.645 -12.406 1.00 95.50 86 ILE A CA 1
ATOM 709 C C . ILE A 1 86 ? 3.117 -1.987 -11.245 1.00 95.50 86 ILE A C 1
ATOM 711 O O . ILE A 1 86 ? 3.479 -2.799 -10.391 1.00 95.50 86 ILE A O 1
ATOM 715 N N . THR A 1 87 ? 1.915 -1.409 -11.187 1.00 95.69 87 THR A N 1
ATOM 716 C CA . THR A 1 87 ? 1.007 -1.573 -10.040 1.00 95.69 87 THR A CA 1
ATOM 717 C C . THR A 1 87 ? 0.617 -3.036 -9.774 1.00 95.69 87 THR A C 1
ATOM 719 O O . THR A 1 87 ? 0.712 -3.454 -8.613 1.00 95.69 87 THR A O 1
ATOM 722 N N . PRO A 1 88 ? 0.212 -3.854 -10.770 1.00 97.25 88 PRO A N 1
ATOM 723 C CA . PRO A 1 88 ? -0.110 -5.265 -10.550 1.00 97.25 88 PRO A CA 1
ATOM 724 C C . PRO A 1 88 ? 1.083 -6.050 -9.995 1.00 97.25 88 PRO A C 1
ATOM 726 O O . PRO A 1 88 ? 0.952 -6.742 -8.979 1.00 97.25 88 PRO A O 1
ATOM 729 N N . LYS A 1 89 ? 2.266 -5.882 -10.603 1.00 96.25 89 LYS A N 1
ATOM 730 C CA . LYS A 1 89 ? 3.503 -6.529 -10.152 1.00 96.25 89 LYS A CA 1
ATOM 731 C C . LYS A 1 89 ? 3.841 -6.098 -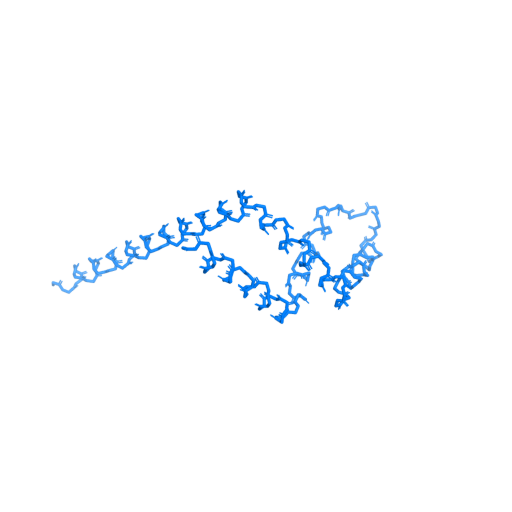8.727 1.00 96.25 89 LYS A C 1
ATOM 733 O O . LYS A 1 89 ? 3.986 -6.964 -7.869 1.00 96.25 89 LYS A O 1
ATOM 738 N N . GLY A 1 90 ? 3.850 -4.795 -8.454 1.00 97.00 90 GLY A N 1
ATOM 739 C CA . GLY A 1 90 ? 4.150 -4.236 -7.141 1.00 97.00 90 GLY A CA 1
ATOM 740 C C . GLY A 1 90 ? 3.218 -4.732 -6.044 1.00 97.00 90 GLY A C 1
ATOM 741 O O . GLY A 1 90 ? 3.694 -5.089 -4.973 1.00 97.00 90 GLY A O 1
ATOM 742 N N . ARG A 1 91 ? 1.908 -4.832 -6.304 1.00 97.19 91 ARG A N 1
ATOM 743 C CA . ARG A 1 91 ? 0.941 -5.384 -5.337 1.00 97.19 91 ARG A CA 1
ATOM 744 C C . ARG A 1 91 ? 1.153 -6.875 -5.086 1.00 97.19 91 ARG A C 1
ATOM 746 O O . ARG A 1 91 ? 1.054 -7.316 -3.943 1.00 97.19 91 ARG A O 1
ATOM 753 N N . SER A 1 92 ? 1.426 -7.642 -6.140 1.00 97.25 92 SER A N 1
ATOM 754 C CA . SER A 1 92 ? 1.617 -9.093 -6.037 1.00 97.25 92 SER A CA 1
ATOM 755 C C . SER A 1 92 ? 2.934 -9.483 -5.357 1.00 97.25 92 SER A C 1
ATOM 757 O O . SER A 1 92 ? 2.978 -10.505 -4.681 1.00 97.25 92 SER A O 1
ATOM 759 N N . SER A 1 93 ? 3.984 -8.663 -5.490 1.00 97.31 93 SER A N 1
ATOM 760 C CA . SER A 1 93 ? 5.311 -8.946 -4.935 1.00 97.31 93 SER A CA 1
ATOM 761 C C . SER A 1 93 ? 5.480 -8.542 -3.472 1.00 97.31 93 SER A C 1
ATOM 763 O O . SER A 1 93 ? 6.514 -8.850 -2.887 1.00 97.31 93 SER A O 1
ATOM 765 N N . VAL A 1 94 ? 4.495 -7.877 -2.849 1.00 98.12 94 VAL A N 1
ATOM 766 C CA . VAL A 1 94 ? 4.554 -7.591 -1.407 1.00 98.12 94 VAL A CA 1
ATOM 767 C C . VAL A 1 94 ? 4.491 -8.911 -0.625 1.00 98.12 94 VAL A C 1
ATOM 769 O O . VAL A 1 94 ? 3.472 -9.605 -0.723 1.00 98.12 94 VAL A O 1
ATOM 772 N N . PRO A 1 95 ? 5.508 -9.237 0.197 1.00 98.31 95 PRO A N 1
ATOM 773 C CA . PRO A 1 95 ? 5.511 -10.443 1.017 1.00 98.31 95 PRO A CA 1
ATOM 774 C C . PRO A 1 95 ? 4.309 -10.521 1.962 1.00 98.31 95 PRO A C 1
ATOM 776 O O . PRO A 1 95 ? 3.952 -9.540 2.622 1.00 98.31 95 PRO A O 1
ATOM 779 N N . ASP A 1 96 ? 3.724 -11.711 2.095 1.00 98.19 96 ASP A N 1
ATOM 780 C CA . ASP A 1 96 ? 2.577 -11.925 2.986 1.00 98.19 96 ASP A CA 1
ATOM 781 C C . ASP A 1 96 ? 2.930 -11.715 4.461 1.00 98.19 96 ASP A C 1
ATOM 783 O O . ASP A 1 96 ? 2.086 -11.264 5.232 1.00 98.19 96 ASP A O 1
ATOM 787 N N . SER A 1 97 ? 4.191 -11.931 4.845 1.00 98.06 97 SER A N 1
ATOM 788 C CA . SER A 1 97 ? 4.692 -11.604 6.184 1.00 98.06 97 SER A CA 1
ATOM 789 C C . SER A 1 97 ? 4.580 -10.110 6.506 1.00 98.06 97 SER A C 1
ATOM 791 O O . SER A 1 97 ? 4.214 -9.755 7.625 1.00 98.06 97 SER A O 1
ATOM 793 N N . ILE A 1 98 ? 4.826 -9.225 5.531 1.00 98.38 98 ILE A N 1
ATOM 794 C CA . ILE A 1 98 ? 4.659 -7.774 5.703 1.00 98.38 98 ILE A CA 1
ATOM 795 C C . ILE A 1 98 ? 3.173 -7.433 5.817 1.00 98.38 98 ILE A C 1
ATOM 797 O O . ILE A 1 98 ? 2.793 -6.673 6.704 1.00 98.38 98 ILE A O 1
ATOM 801 N N . LYS A 1 99 ? 2.313 -8.016 4.971 1.00 97.75 99 LYS A N 1
ATOM 802 C CA . LYS A 1 99 ? 0.856 -7.805 5.062 1.00 97.75 99 LYS A CA 1
ATOM 803 C C . LYS A 1 99 ? 0.313 -8.243 6.425 1.00 97.75 99 LYS A C 1
ATOM 805 O O . LYS A 1 99 ? -0.484 -7.519 7.016 1.00 97.75 99 LYS A O 1
ATOM 810 N N . ALA A 1 100 ? 0.766 -9.393 6.925 1.00 98.38 100 ALA A N 1
ATOM 811 C CA . ALA A 1 100 ? 0.377 -9.929 8.224 1.00 98.38 100 ALA A CA 1
ATOM 812 C C . ALA A 1 100 ? 0.838 -9.028 9.381 1.00 98.38 100 ALA A C 1
ATOM 814 O O . ALA A 1 100 ? 0.022 -8.684 10.230 1.00 98.38 100 ALA A O 1
ATOM 815 N N . ASP A 1 101 ? 2.098 -8.580 9.383 1.00 98.12 101 ASP A N 1
ATOM 816 C CA . ASP A 1 101 ? 2.616 -7.647 10.397 1.00 98.12 101 ASP A CA 1
ATOM 817 C C . ASP A 1 101 ? 1.858 -6.309 10.383 1.00 98.12 101 ASP A C 1
ATOM 819 O O . ASP A 1 101 ? 1.488 -5.798 11.440 1.00 98.12 101 ASP A O 1
ATOM 823 N N . MET A 1 102 ? 1.551 -5.760 9.204 1.00 98.25 102 MET A N 1
ATOM 824 C CA . MET A 1 102 ? 0.761 -4.529 9.106 1.00 98.25 102 MET A CA 1
ATOM 825 C C . MET A 1 102 ? -0.670 -4.712 9.617 1.00 98.25 102 MET A C 1
ATOM 827 O O . MET A 1 102 ? -1.185 -3.839 10.314 1.00 98.25 102 MET A O 1
ATOM 831 N N . LEU A 1 103 ? -1.308 -5.840 9.293 1.00 97.44 103 LEU A N 1
ATOM 832 C CA . LEU A 1 103 ? -2.648 -6.159 9.783 1.00 97.44 103 LEU A CA 1
ATOM 833 C C . LEU A 1 103 ? -2.666 -6.297 11.307 1.00 97.44 103 LEU A C 1
ATOM 835 O O . LEU A 1 103 ? -3.580 -5.792 11.955 1.00 97.44 103 LEU A O 1
ATOM 839 N N . GLU A 1 104 ? -1.645 -6.931 11.876 1.00 98.00 104 GLU A N 1
ATOM 840 C CA . GLU A 1 104 ? -1.518 -7.090 13.321 1.00 98.00 104 GLU A CA 1
ATOM 841 C C . GLU A 1 104 ? -1.360 -5.745 14.032 1.00 98.00 104 GLU A C 1
ATOM 843 O O . GLU A 1 104 ? -2.049 -5.473 15.011 1.00 98.00 104 GLU A O 1
ATOM 848 N N . ARG A 1 105 ? -0.545 -4.834 13.490 1.00 97.56 105 ARG A N 1
ATOM 849 C CA . ARG A 1 105 ? -0.411 -3.472 14.035 1.00 97.56 105 ARG A CA 1
ATOM 8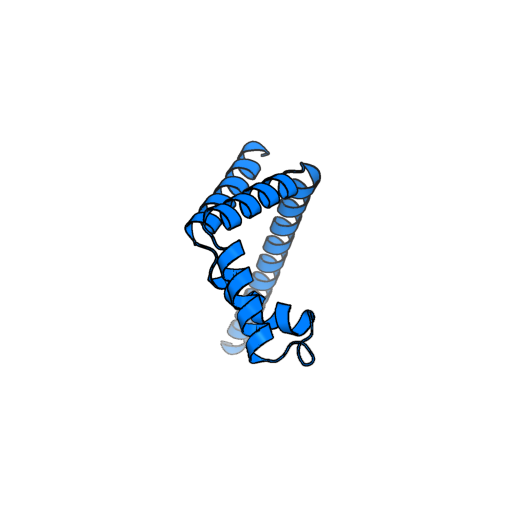50 C C . ARG A 1 105 ? -1.734 -2.709 14.035 1.00 97.56 105 ARG A C 1
ATOM 852 O O . ARG A 1 105 ? -2.027 -2.011 15.002 1.00 97.56 105 ARG A O 1
ATOM 859 N N . ILE A 1 106 ? -2.534 -2.855 12.976 1.00 96.31 106 ILE A N 1
ATOM 860 C CA . ILE A 1 106 ? -3.871 -2.250 12.903 1.00 96.31 106 ILE A CA 1
ATOM 861 C C . ILE A 1 106 ? -4.778 -2.833 13.994 1.00 96.31 106 ILE A C 1
ATOM 863 O O . ILE A 1 106 ? -5.459 -2.069 14.673 1.00 96.31 106 ILE A O 1
ATOM 867 N N . ARG A 1 107 ? -4.777 -4.159 14.193 1.00 96.12 107 ARG A N 1
ATOM 868 C CA . ARG A 1 107 ? -5.572 -4.809 15.250 1.00 96.12 107 ARG A CA 1
ATOM 869 C C . ARG A 1 107 ? -5.182 -4.314 16.636 1.00 96.12 107 ARG A C 1
ATOM 871 O O . ARG A 1 107 ? -6.052 -3.840 17.356 1.00 96.12 107 ARG A O 1
ATOM 878 N N . LEU A 1 108 ? -3.887 -4.323 16.953 1.00 96.81 108 LEU A N 1
ATOM 879 C CA . LEU A 1 108 ? -3.370 -3.848 18.238 1.00 96.81 108 LEU A CA 1
ATOM 880 C C . LEU A 1 108 ? -3.751 -2.388 18.508 1.00 96.81 108 LEU A C 1
ATOM 882 O O . LEU A 1 108 ? -4.131 -2.044 19.623 1.00 96.81 108 LEU A O 1
ATOM 886 N N . PHE A 1 109 ? -3.697 -1.522 17.490 1.00 95.88 109 PHE A N 1
ATOM 887 C CA . PHE A 1 109 ? -4.155 -0.139 17.630 1.00 95.88 109 PHE A CA 1
ATOM 888 C C . PHE A 1 109 ? -5.656 -0.056 17.938 1.00 95.88 109 PHE A C 1
ATOM 890 O O . PHE A 1 109 ? -6.069 0.719 18.804 1.00 95.88 109 PHE A O 1
ATOM 897 N N . LEU A 1 110 ? -6.481 -0.837 17.236 1.00 93.75 110 LEU A N 1
ATOM 898 C CA . LEU A 1 110 ? -7.928 -0.840 17.445 1.00 93.75 110 LEU A CA 1
ATOM 899 C C . LEU A 1 110 ? -8.307 -1.380 18.827 1.00 93.75 110 LEU A C 1
ATOM 901 O O . LEU A 1 110 ? -9.173 -0.790 19.470 1.00 93.75 110 LEU A O 1
ATOM 905 N N . GLU A 1 111 ? -7.634 -2.431 19.298 1.00 94.50 111 GLU A N 1
ATOM 906 C CA . GLU A 1 111 ? -7.803 -2.997 20.642 1.00 94.50 111 GLU A CA 1
ATOM 907 C C . GLU A 1 111 ? -7.401 -2.000 21.733 1.00 94.50 111 GLU A C 1
ATOM 909 O O . GLU A 1 111 ? -8.169 -1.769 22.661 1.00 94.50 111 GLU A O 1
ATOM 914 N N . ALA A 1 112 ? -6.242 -1.349 21.595 1.00 91.31 112 ALA A N 1
ATOM 915 C CA . ALA A 1 112 ? -5.756 -0.369 22.570 1.00 91.31 112 ALA A CA 1
ATOM 916 C C . ALA A 1 112 ? -6.592 0.919 22.616 1.00 91.31 112 ALA A C 1
ATOM 918 O O . ALA A 1 112 ? -6.552 1.651 23.601 1.00 91.31 112 ALA A O 1
ATOM 919 N N . SER A 1 113 ? -7.314 1.217 21.536 1.00 79.31 113 SER A N 1
ATOM 920 C CA . SER A 1 113 ? -8.149 2.412 21.430 1.00 79.31 113 SER A CA 1
ATOM 921 C C . SER A 1 113 ? -9.632 2.138 21.713 1.00 79.31 113 SER A C 1
ATOM 923 O O . SER A 1 113 ? -10.454 3.021 21.449 1.00 79.31 113 SER A O 1
ATOM 925 N N . SER A 1 114 ? -9.993 0.911 22.101 1.00 61.62 114 SER A N 1
ATOM 926 C CA . SER A 1 114 ? -11.368 0.516 22.443 1.00 61.62 114 SER A CA 1
ATOM 927 C C . SER A 1 114 ? -11.727 0.862 23.884 1.00 61.62 114 SER A C 1
ATOM 929 O O . SER A 1 114 ? -10.816 0.872 24.738 1.00 61.62 114 SER A O 1
#

Radius of gyration: 21.75 Å; chains: 1; bounding box: 62×34×49 Å

Sequence (114 aa):
MEIRYVIILLLAVSRAYGQQKLRDEQVKETINQKLIESGEKERLKEILRQKLVECGWRDEMRMYCKELIKTKGIDQITVDDLVDEITPKGRSSVPDSIKADMLERIRLFLEASS